Protein AF-A0A956AT26-F1 (afdb_monomer)

Mean predicted aligned error: 6.65 Å

Structure (mmCIF, N/CA/C/O backbone):
data_AF-A0A956AT26-F1
#
_entry.id   AF-A0A956AT26-F1
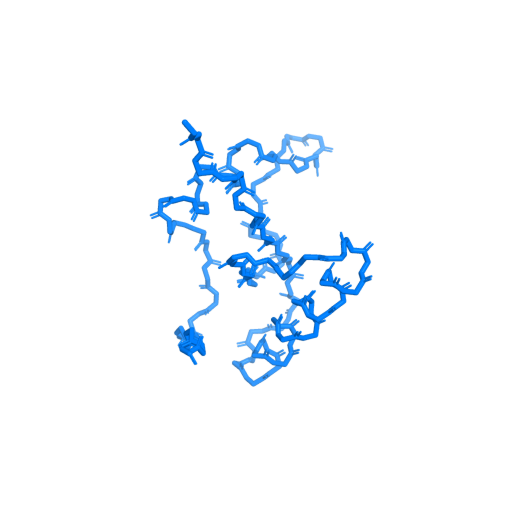#
loop_
_atom_site.group_PDB
_atom_site.id
_atom_site.type_symbol
_atom_site.label_atom_id
_atom_site.label_alt_id
_atom_site.label_comp_id
_atom_site.label_asym_id
_atom_site.label_entity_id
_atom_site.label_seq_id
_atom_site.pdbx_PDB_ins_code
_atom_site.Cartn_x
_atom_site.Cartn_y
_atom_site.Cartn_z
_atom_site.occupancy
_atom_site.B_iso_or_equiv
_atom_site.auth_seq_id
_atom_site.auth_comp_id
_atom_site.auth_asym_id
_atom_site.auth_atom_id
_atom_site.pdbx_PDB_model_num
ATOM 1 N N . PRO A 1 1 ? -26.037 8.751 9.510 1.00 38.25 1 PRO A N 1
ATOM 2 C CA . PRO A 1 1 ? -24.867 7.891 9.815 1.00 38.25 1 PRO A CA 1
ATOM 3 C C . PRO A 1 1 ? -24.021 7.671 8.552 1.00 38.25 1 PRO A C 1
ATOM 5 O O . PRO A 1 1 ? -24.452 6.975 7.639 1.00 38.25 1 PRO A O 1
ATOM 8 N N . GLY A 1 2 ? -22.871 8.344 8.459 1.00 46.41 2 GLY A N 1
ATOM 9 C CA . GLY A 1 2 ? -21.945 8.163 7.340 1.00 46.41 2 GLY A CA 1
ATOM 10 C C . GLY A 1 2 ? -21.172 6.858 7.497 1.00 46.41 2 GLY A C 1
ATOM 11 O O . GLY A 1 2 ? -20.747 6.526 8.601 1.00 46.41 2 GLY A O 1
ATOM 12 N N . THR A 1 3 ? -21.000 6.112 6.409 1.00 54.97 3 THR A N 1
ATOM 13 C CA . THR A 1 3 ? -20.103 4.953 6.369 1.00 54.97 3 THR A CA 1
ATOM 14 C C . THR A 1 3 ? -18.730 5.373 6.909 1.00 54.97 3 THR A C 1
ATOM 16 O O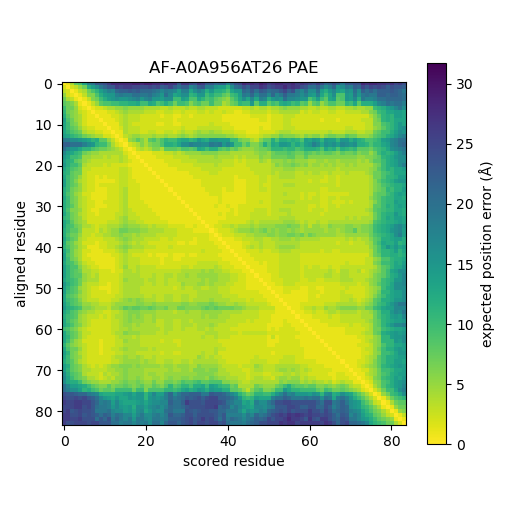 . THR A 1 3 ? -18.195 6.376 6.426 1.00 54.97 3 THR A O 1
ATOM 19 N N . PRO A 1 4 ? -18.152 4.667 7.899 1.00 56.53 4 PRO A N 1
ATOM 20 C CA . PRO A 1 4 ? -16.847 5.033 8.432 1.00 56.53 4 PRO A CA 1
ATOM 21 C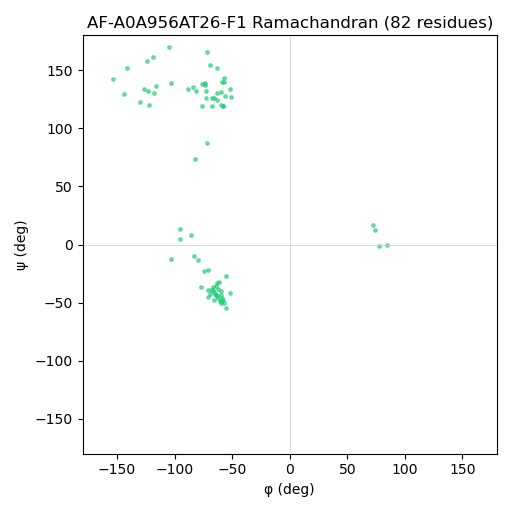 C . PRO A 1 4 ? -15.809 5.054 7.301 1.00 56.53 4 PRO A C 1
ATOM 23 O O . PRO A 1 4 ? -15.892 4.230 6.378 1.00 56.53 4 PRO A O 1
ATOM 26 N N . PRO A 1 5 ? -14.843 5.991 7.331 1.00 62.34 5 PRO A N 1
ATOM 27 C CA . PRO A 1 5 ? -13.813 6.061 6.310 1.00 62.34 5 PRO A CA 1
ATOM 28 C C . PRO A 1 5 ? -13.064 4.728 6.264 1.00 62.34 5 PRO A C 1
ATOM 30 O O . PRO A 1 5 ? -12.468 4.282 7.243 1.00 62.34 5 PRO A O 1
ATOM 33 N N . ARG A 1 6 ? -13.125 4.065 5.110 1.00 81.31 6 ARG A N 1
ATOM 34 C CA . ARG A 1 6 ? -12.436 2.798 4.884 1.00 81.31 6 ARG A CA 1
ATOM 35 C C . ARG A 1 6 ? -10.946 3.074 4.675 1.00 81.31 6 ARG A C 1
ATOM 37 O O . ARG A 1 6 ? -10.577 3.790 3.745 1.00 81.31 6 ARG A O 1
ATOM 44 N N . LEU A 1 7 ? -10.098 2.517 5.539 1.00 86.56 7 LEU A N 1
ATOM 45 C CA . LEU A 1 7 ? -8.644 2.616 5.416 1.00 86.56 7 LEU A CA 1
ATOM 46 C C . LEU A 1 7 ? -8.172 1.874 4.157 1.00 86.56 7 LEU A C 1
ATOM 48 O O . LEU A 1 7 ? -8.472 0.693 3.985 1.00 86.56 7 LEU A O 1
ATOM 52 N N . GLY A 1 8 ? -7.427 2.564 3.296 1.00 90.62 8 GLY A N 1
ATOM 53 C CA . GLY A 1 8 ? -6.749 1.977 2.143 1.00 90.62 8 GLY A CA 1
ATOM 54 C C . GLY A 1 8 ? -5.238 2.102 2.286 1.00 90.62 8 GLY A C 1
ATOM 55 O O . GLY A 1 8 ? -4.739 3.159 2.674 1.00 90.62 8 GLY A O 1
ATOM 56 N N . VAL A 1 9 ? -4.517 1.032 1.965 1.00 92.44 9 VAL A N 1
ATOM 57 C CA . VAL A 1 9 ? -3.055 0.972 2.044 1.00 92.44 9 VAL A CA 1
ATOM 58 C C . VAL A 1 9 ? -2.492 0.729 0.651 1.00 92.44 9 VAL A C 1
ATOM 60 O O . VAL A 1 9 ? -2.923 -0.183 -0.048 1.00 92.44 9 VAL A O 1
ATOM 63 N N . ALA A 1 10 ? -1.508 1.531 0.256 1.00 93.19 10 ALA A N 1
ATOM 64 C CA . ALA A 1 10 ? -0.719 1.306 -0.947 1.00 93.19 10 ALA A CA 1
ATOM 65 C C . ALA A 1 10 ? 0.766 1.310 -0.580 1.00 93.19 10 ALA A C 1
ATOM 67 O O . ALA A 1 10 ? 1.210 2.195 0.155 1.00 93.19 10 ALA A O 1
ATOM 68 N N . PHE A 1 11 ? 1.528 0.339 -1.076 1.00 92.75 11 PHE A N 1
ATOM 69 C CA . PHE A 1 11 ? 2.959 0.235 -0.795 1.00 92.75 11 PHE A CA 1
ATOM 70 C C . PHE A 1 11 ? 3.749 -0.208 -2.024 1.00 92.75 11 PHE A C 1
ATOM 72 O O . PHE A 1 11 ? 3.236 -0.899 -2.903 1.00 92.75 11 PHE A O 1
ATOM 79 N N . GLU A 1 12 ? 5.013 0.201 -2.079 1.00 92.06 12 GLU A N 1
ATOM 80 C CA . GLU A 1 12 ? 5.946 -0.191 -3.132 1.00 92.06 12 GLU A CA 1
ATOM 81 C C . GLU A 1 12 ? 6.651 -1.498 -2.759 1.00 92.06 12 GLU A C 1
ATOM 83 O O . GLU A 1 12 ? 7.155 -1.642 -1.646 1.00 92.06 12 GLU A O 1
ATOM 88 N N . HIS A 1 13 ? 6.722 -2.437 -3.701 1.00 89.44 13 HIS A N 1
ATOM 89 C CA . HIS A 1 13 ? 7.458 -3.686 -3.550 1.00 89.44 13 HIS A CA 1
ATOM 90 C C . HIS A 1 13 ? 8.498 -3.829 -4.679 1.00 89.44 13 HIS A C 1
ATOM 92 O O . HIS A 1 13 ? 8.160 -3.633 -5.851 1.00 89.44 13 HIS A O 1
ATOM 98 N N . PRO A 1 14 ? 9.765 -4.170 -4.367 1.00 84.38 14 PRO A N 1
ATOM 99 C CA . PRO A 1 14 ? 10.847 -4.205 -5.357 1.00 84.38 14 PRO A CA 1
ATOM 100 C C . PRO A 1 14 ? 10.773 -5.412 -6.302 1.00 84.38 14 PRO A C 1
ATOM 102 O O . PRO A 1 14 ? 11.323 -5.378 -7.397 1.00 84.38 14 PRO A O 1
ATOM 105 N N . ARG A 1 15 ? 10.099 -6.495 -5.895 1.00 73.19 15 ARG A N 1
ATOM 106 C CA . ARG A 1 15 ? 9.969 -7.721 -6.699 1.00 73.19 15 ARG A CA 1
ATOM 107 C C . ARG A 1 15 ? 8.593 -7.811 -7.346 1.00 73.19 15 ARG A C 1
ATOM 109 O O . ARG A 1 15 ? 7.596 -7.537 -6.681 1.00 73.19 15 ARG A O 1
ATOM 116 N N . ALA A 1 16 ? 8.563 -8.251 -8.604 1.00 66.44 16 ALA A N 1
ATOM 117 C CA . ALA A 1 16 ? 7.350 -8.482 -9.393 1.00 66.44 16 ALA A CA 1
ATOM 118 C C . ALA A 1 16 ? 6.864 -9.948 -9.364 1.00 66.44 16 ALA A C 1
ATOM 120 O O . ALA A 1 16 ? 6.034 -10.324 -10.185 1.00 66.44 16 ALA A O 1
ATOM 121 N N . ASP A 1 17 ? 7.387 -10.772 -8.451 1.00 80.69 17 ASP A N 1
ATOM 122 C CA . ASP A 1 17 ? 6.915 -12.145 -8.254 1.00 80.69 17 ASP A CA 1
ATOM 123 C C . ASP A 1 17 ? 5.537 -12.152 -7.576 1.00 80.69 17 ASP A C 1
ATOM 125 O O . ASP A 1 17 ? 5.357 -11.553 -6.512 1.00 80.69 17 ASP A O 1
ATOM 129 N N . ALA A 1 18 ? 4.570 -12.831 -8.191 1.00 78.06 18 ALA A N 1
ATOM 130 C CA . ALA A 1 18 ? 3.178 -12.828 -7.751 1.00 78.06 18 ALA A CA 1
ATOM 131 C C . ALA A 1 18 ? 2.994 -13.458 -6.360 1.00 78.06 18 ALA A C 1
ATOM 133 O O . ALA A 1 18 ? 2.194 -12.960 -5.569 1.00 78.06 18 ALA A O 1
ATOM 134 N N . VAL A 1 19 ? 3.759 -14.506 -6.028 1.00 82.12 19 VAL A N 1
ATOM 135 C CA . VAL A 1 19 ? 3.667 -15.193 -4.727 1.00 82.12 19 VAL A CA 1
ATOM 136 C C . VAL A 1 19 ? 4.217 -14.308 -3.608 1.00 82.12 19 VAL A C 1
ATOM 138 O O . VAL A 1 19 ? 3.581 -14.132 -2.568 1.00 82.12 19 VAL A O 1
ATOM 141 N N . ALA A 1 20 ? 5.371 -13.680 -3.829 1.00 83.00 20 ALA A N 1
ATOM 142 C CA . ALA A 1 20 ? 5.967 -12.734 -2.899 1.00 83.00 20 ALA A CA 1
ATOM 143 C C . ALA A 1 20 ? 5.076 -11.504 -2.690 1.00 83.00 20 ALA A C 1
ATOM 145 O O . ALA A 1 20 ? 4.962 -11.025 -1.561 1.00 83.00 20 ALA A O 1
ATOM 146 N N . LEU A 1 21 ? 4.428 -11.015 -3.753 1.00 83.56 21 LEU A N 1
ATOM 147 C CA . LEU A 1 21 ? 3.464 -9.917 -3.681 1.00 83.56 21 LEU A CA 1
ATOM 148 C C . LEU A 1 21 ? 2.225 -10.304 -2.868 1.00 83.56 21 LEU A C 1
ATOM 150 O O . LEU A 1 21 ? 1.815 -9.520 -2.016 1.00 83.56 21 LEU A O 1
ATOM 154 N N . ALA A 1 22 ? 1.689 -11.513 -3.061 1.00 84.81 22 ALA A N 1
ATOM 155 C CA . ALA A 1 22 ? 0.589 -12.052 -2.256 1.00 84.81 22 ALA A CA 1
ATOM 156 C C . ALA A 1 22 ? 0.934 -12.042 -0.768 1.00 84.81 22 ALA A C 1
ATOM 158 O O . ALA A 1 22 ? 0.254 -11.419 0.044 1.00 84.81 22 ALA A O 1
ATOM 159 N N . ALA A 1 23 ? 2.063 -12.662 -0.428 1.00 89.56 23 ALA A N 1
ATOM 160 C CA . ALA A 1 23 ? 2.519 -12.753 0.947 1.00 89.56 23 ALA A CA 1
ATOM 161 C C . ALA A 1 23 ? 2.828 -11.371 1.549 1.00 89.56 23 ALA A C 1
ATOM 163 O O . ALA A 1 23 ? 2.640 -11.160 2.744 1.00 89.56 23 ALA A O 1
ATOM 164 N N . ALA A 1 24 ? 3.310 -10.417 0.746 1.00 90.75 24 ALA A N 1
ATOM 165 C CA . ALA A 1 24 ? 3.548 -9.051 1.198 1.00 90.75 24 ALA A CA 1
ATOM 166 C C . ALA A 1 24 ? 2.243 -8.297 1.484 1.00 90.75 24 ALA A C 1
ATOM 168 O O . ALA A 1 24 ? 2.165 -7.619 2.504 1.00 90.75 24 ALA A O 1
ATOM 169 N N . VAL A 1 25 ? 1.228 -8.434 0.626 1.00 91.69 25 VAL A N 1
ATOM 170 C CA . VAL A 1 25 ? -0.100 -7.834 0.827 1.00 91.69 25 VAL A CA 1
ATOM 171 C C . VAL A 1 25 ? -0.730 -8.342 2.124 1.00 91.69 25 VAL A C 1
ATOM 173 O O . VAL A 1 25 ? -1.134 -7.523 2.949 1.00 91.69 25 VAL A O 1
ATOM 176 N N . GLU A 1 26 ? -0.719 -9.658 2.350 1.00 91.81 26 GLU A N 1
ATOM 177 C CA . GLU A 1 26 ? -1.238 -10.270 3.581 1.00 91.81 26 GLU A CA 1
ATOM 178 C C . GLU A 1 26 ? -0.489 -9.776 4.825 1.00 91.81 26 GLU A C 1
ATOM 180 O O . GLU A 1 26 ? -1.102 -9.308 5.786 1.00 91.81 26 GLU A O 1
ATOM 185 N N . ARG A 1 27 ? 0.854 -9.790 4.794 1.00 94.38 27 ARG A N 1
ATOM 186 C CA . ARG A 1 27 ? 1.669 -9.291 5.913 1.00 94.38 27 ARG A CA 1
ATOM 187 C C . ARG A 1 27 ? 1.380 -7.827 6.221 1.00 94.38 27 ARG A C 1
ATOM 189 O O . ARG A 1 27 ? 1.195 -7.485 7.382 1.00 94.38 27 ARG A O 1
ATOM 196 N N . VAL A 1 28 ? 1.322 -6.967 5.204 1.00 94.19 28 VAL A N 1
ATOM 197 C CA . VAL A 1 28 ? 1.033 -5.537 5.389 1.00 94.19 28 VAL A CA 1
ATOM 198 C C . VAL A 1 28 ? -0.371 -5.338 5.954 1.00 94.19 28 VAL A C 1
ATOM 200 O O . VAL A 1 28 ? -0.533 -4.554 6.886 1.00 94.19 28 VAL A O 1
ATOM 203 N N . GLY A 1 29 ? -1.371 -6.064 5.447 1.00 94.38 29 GLY A N 1
ATOM 204 C CA . GLY A 1 29 ? -2.732 -6.032 5.981 1.00 94.38 29 GLY A CA 1
ATOM 205 C C . GLY A 1 29 ? -2.783 -6.404 7.462 1.00 94.38 29 GLY A C 1
ATOM 206 O O . GLY A 1 29 ? -3.314 -5.634 8.264 1.00 94.38 29 GLY A O 1
ATOM 207 N N . ALA A 1 30 ? -2.158 -7.523 7.836 1.00 95.31 30 ALA A N 1
ATOM 208 C CA . ALA A 1 30 ? -2.085 -7.990 9.218 1.00 95.31 30 ALA A CA 1
ATOM 209 C C . ALA A 1 30 ? -1.327 -7.011 10.130 1.00 95.31 30 ALA A C 1
ATOM 211 O O . ALA A 1 30 ? -1.794 -6.691 11.222 1.00 95.31 30 ALA A O 1
ATOM 212 N N . THR A 1 31 ? -0.184 -6.484 9.679 1.00 96.50 31 THR A N 1
ATOM 213 C CA . THR A 1 31 ? 0.594 -5.493 10.435 1.00 96.50 31 THR A CA 1
ATOM 214 C C . THR A 1 31 ? -0.204 -4.215 10.665 1.00 96.50 31 THR A C 1
ATOM 216 O O . THR A 1 31 ? -0.247 -3.715 11.785 1.00 96.50 31 THR A O 1
ATOM 219 N N . VAL A 1 32 ? -0.869 -3.686 9.636 1.00 94.06 32 VAL A N 1
ATOM 220 C CA . VAL A 1 32 ? -1.683 -2.473 9.778 1.00 94.06 32 VAL A CA 1
ATOM 221 C C . VAL A 1 32 ? -2.882 -2.723 10.692 1.00 94.06 32 VAL A C 1
ATOM 223 O O . VAL A 1 32 ? -3.164 -1.886 11.547 1.00 94.06 32 VAL A O 1
ATOM 226 N N . ALA A 1 33 ? -3.538 -3.880 10.574 1.00 93.69 33 ALA A N 1
ATOM 227 C CA . ALA A 1 33 ? -4.628 -4.266 11.464 1.00 93.69 33 ALA A CA 1
ATOM 228 C C . ALA A 1 33 ? -4.182 -4.326 12.930 1.00 93.69 33 ALA A C 1
ATOM 230 O O . ALA A 1 33 ? -4.873 -3.795 13.796 1.00 93.69 33 ALA A O 1
ATOM 231 N N . ALA A 1 34 ? -3.007 -4.899 13.199 1.00 96.06 34 ALA A N 1
ATOM 232 C CA . ALA A 1 34 ? -2.440 -4.968 14.542 1.00 96.06 34 ALA A CA 1
ATOM 233 C C . ALA A 1 34 ? -2.060 -3.583 15.097 1.00 96.06 34 ALA A C 1
ATOM 235 O O . ALA A 1 34 ? -2.279 -3.317 16.274 1.00 96.06 34 ALA A O 1
ATOM 236 N N . LEU A 1 35 ? -1.512 -2.693 14.261 1.00 95.94 35 LEU A N 1
ATOM 237 C CA . LEU A 1 35 ? -1.060 -1.362 14.686 1.00 95.94 35 LEU A CA 1
ATOM 238 C C . LEU A 1 35 ? -2.204 -0.363 14.890 1.00 95.94 35 LEU A C 1
ATOM 240 O O . LEU A 1 35 ? -2.117 0.496 15.762 1.00 95.94 35 LEU A O 1
ATOM 244 N N . ILE A 1 36 ? -3.245 -0.437 14.060 1.00 90.81 36 ILE A N 1
ATOM 245 C CA . ILE A 1 36 ? -4.342 0.544 14.034 1.00 90.81 36 ILE A CA 1
ATOM 246 C C . ILE A 1 36 ? -5.605 -0.002 14.723 1.00 90.81 36 ILE A C 1
ATOM 248 O O . ILE A 1 36 ? -6.531 0.753 15.006 1.00 90.81 36 ILE A O 1
ATOM 252 N N . GLY A 1 37 ? -5.658 -1.305 15.018 1.00 90.25 37 GLY A N 1
ATOM 253 C CA . GLY A 1 37 ? -6.837 -1.965 15.587 1.00 90.25 37 GLY A CA 1
ATOM 254 C C . GLY A 1 37 ? -7.977 -2.161 14.580 1.00 90.25 37 GLY A C 1
ATOM 255 O O . GLY A 1 37 ? -9.099 -2.472 14.970 1.00 90.25 37 GLY A O 1
ATOM 256 N N . GLN A 1 38 ? -7.712 -1.968 13.284 1.00 89.44 38 GLN A N 1
ATOM 257 C CA . GLN A 1 38 ? -8.701 -2.086 12.216 1.00 89.44 38 GLN A CA 1
ATOM 258 C C . GLN A 1 38 ? -8.070 -2.671 10.950 1.00 89.44 38 GLN A C 1
ATOM 260 O O . GLN A 1 38 ? -7.076 -2.150 10.441 1.00 89.44 38 GLN A O 1
ATOM 265 N N . ALA A 1 39 ? -8.703 -3.703 10.387 1.00 88.88 39 ALA A N 1
ATOM 266 C CA . ALA A 1 39 ? -8.317 -4.243 9.088 1.00 88.88 39 ALA A CA 1
ATOM 267 C C . ALA A 1 39 ? -8.503 -3.192 7.970 1.00 88.88 39 ALA A C 1
ATOM 269 O O . ALA A 1 39 ? -9.582 -2.590 7.861 1.00 88.88 39 ALA A O 1
ATOM 270 N N . PRO A 1 40 ? -7.488 -2.961 7.114 1.00 89.69 40 PRO A N 1
ATOM 271 C CA . PRO A 1 40 ? -7.657 -2.147 5.918 1.00 89.69 40 PRO A CA 1
ATOM 272 C C . PRO A 1 40 ? -8.740 -2.734 5.015 1.00 89.69 40 PRO A C 1
ATOM 274 O O . PRO A 1 40 ? -8.792 -3.939 4.799 1.00 89.69 40 PRO A O 1
ATOM 277 N N . ALA A 1 41 ? -9.567 -1.878 4.420 1.00 89.94 41 ALA A N 1
ATOM 278 C CA . ALA A 1 41 ? -10.543 -2.322 3.426 1.00 89.94 41 ALA A CA 1
ATOM 279 C C . ALA A 1 41 ? -9.881 -2.734 2.104 1.00 89.94 41 ALA A C 1
ATOM 281 O O . ALA A 1 41 ? -10.481 -3.449 1.309 1.00 89.94 41 ALA A O 1
ATOM 282 N N . GLN A 1 42 ? -8.668 -2.238 1.852 1.00 88.50 42 GLN A N 1
ATOM 283 C CA . GLN A 1 42 ? -7.866 -2.613 0.699 1.00 88.50 42 GLN A CA 1
ATOM 284 C C . GLN A 1 42 ? -6.381 -2.425 0.985 1.00 88.50 42 GLN A C 1
ATOM 286 O O . GLN A 1 42 ? -5.971 -1.445 1.617 1.00 88.50 42 GLN A O 1
ATOM 291 N N . VAL A 1 43 ? -5.579 -3.344 0.459 1.00 91.56 43 VAL A N 1
ATOM 292 C CA . VAL A 1 43 ? -4.121 -3.278 0.469 1.00 91.56 43 VAL A CA 1
ATOM 293 C C . VAL A 1 43 ? -3.643 -3.535 -0.956 1.00 91.56 43 VAL A C 1
ATOM 295 O O . VAL A 1 43 ? -3.969 -4.557 -1.553 1.00 91.56 43 VAL A O 1
ATOM 298 N N . VAL A 1 44 ? -2.893 -2.592 -1.520 1.00 90.62 44 VAL A N 1
ATOM 299 C CA . VAL A 1 44 ? -2.409 -2.651 -2.901 1.00 90.62 44 VAL A CA 1
ATOM 300 C C . VAL A 1 44 ? -0.890 -2.562 -2.912 1.00 90.62 44 VAL A C 1
ATOM 302 O O . VAL A 1 44 ? -0.307 -1.569 -2.478 1.00 90.62 44 VAL A O 1
ATOM 305 N N . ALA A 1 45 ? -0.249 -3.591 -3.454 1.00 90.38 45 ALA A N 1
ATOM 306 C CA . ALA A 1 45 ? 1.157 -3.525 -3.815 1.00 90.38 45 ALA A CA 1
ATOM 307 C C . ALA A 1 45 ? 1.299 -2.885 -5.203 1.00 90.38 45 ALA A C 1
ATOM 309 O O . ALA A 1 45 ? 0.576 -3.240 -6.136 1.00 90.38 45 ALA A O 1
ATOM 310 N N . VAL A 1 46 ? 2.249 -1.970 -5.352 1.00 88.06 46 VAL A N 1
ATOM 311 C CA . VAL A 1 46 ? 2.704 -1.438 -6.642 1.00 88.06 46 VAL A CA 1
ATOM 312 C C . VAL A 1 46 ? 4.186 -1.758 -6.826 1.00 88.06 46 VAL A C 1
ATOM 314 O O . VAL A 1 46 ? 4.894 -2.043 -5.857 1.00 88.06 46 VAL A O 1
ATOM 317 N N . ARG A 1 47 ? 4.690 -1.707 -8.063 1.00 86.12 47 ARG A N 1
ATOM 318 C CA . ARG A 1 47 ? 6.143 -1.789 -8.289 1.00 86.12 47 ARG A CA 1
ATOM 319 C C . ARG A 1 47 ? 6.846 -0.593 -7.647 1.00 86.12 47 ARG A C 1
ATOM 321 O O . A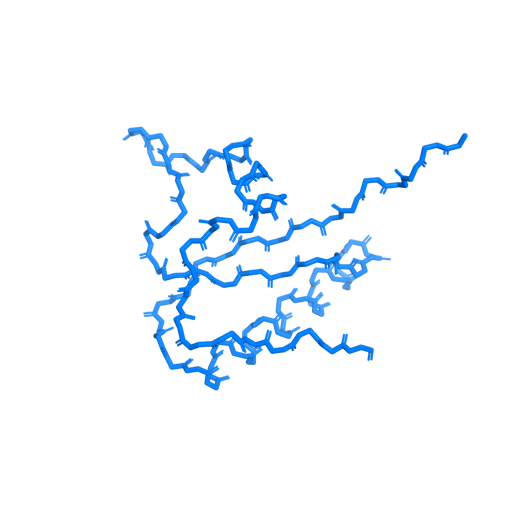RG A 1 47 ? 6.261 0.483 -7.529 1.00 86.12 47 ARG A O 1
ATOM 328 N N . GLN A 1 48 ? 8.103 -0.777 -7.257 1.00 88.19 48 GLN A N 1
ATOM 329 C CA . GLN A 1 48 ? 8.949 0.318 -6.782 1.00 88.19 48 GLN A CA 1
ATOM 330 C C . GLN A 1 48 ? 8.963 1.488 -7.778 1.00 88.19 48 GLN A C 1
ATOM 332 O O . GLN A 1 48 ? 9.054 1.275 -8.986 1.00 88.19 48 GLN A O 1
ATOM 337 N N . GLY A 1 49 ? 8.810 2.714 -7.270 1.00 89.00 49 GLY A N 1
ATOM 338 C CA . GLY A 1 49 ? 8.627 3.921 -8.085 1.00 89.00 49 GLY A CA 1
ATOM 339 C C . GLY A 1 49 ? 7.218 4.111 -8.667 1.00 89.00 49 GLY A C 1
ATOM 340 O O . GLY A 1 49 ? 6.966 5.114 -9.326 1.00 89.00 49 GLY A O 1
ATOM 341 N N . GLY A 1 50 ? 6.285 3.185 -8.423 1.00 89.12 50 GLY A N 1
ATOM 342 C CA . GLY A 1 50 ? 4.919 3.236 -8.951 1.00 89.12 50 GLY A CA 1
ATOM 343 C C . GLY A 1 50 ? 3.963 4.162 -8.194 1.00 89.12 50 GLY A C 1
ATOM 344 O O . GLY A 1 50 ? 2.882 4.454 -8.705 1.00 89.12 50 GLY A O 1
ATOM 345 N N . LEU A 1 51 ? 4.318 4.630 -6.990 1.00 93.38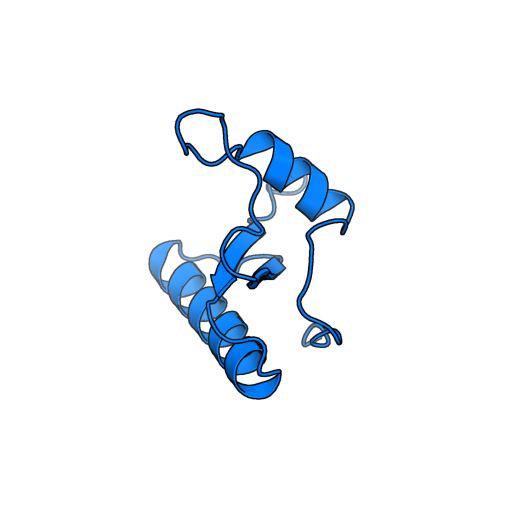 51 LEU A N 1
ATOM 346 C CA . LEU A 1 51 ? 3.491 5.601 -6.273 1.00 93.38 51 LEU A CA 1
ATOM 347 C C . LEU A 1 51 ? 3.759 7.025 -6.783 1.00 93.38 51 LEU A C 1
ATOM 349 O O . LEU A 1 51 ? 4.916 7.449 -6.826 1.00 93.38 51 LEU A O 1
ATOM 353 N N . PRO A 1 52 ? 2.709 7.812 -7.089 1.00 93.50 52 PRO A N 1
ATOM 354 C CA . PRO A 1 52 ? 2.854 9.211 -7.462 1.00 93.50 52 PRO A CA 1
ATOM 355 C C . PRO A 1 52 ? 3.591 10.019 -6.392 1.00 93.50 52 PRO A C 1
ATOM 357 O O . PRO A 1 52 ? 3.193 10.058 -5.220 1.00 93.50 52 PRO A O 1
ATOM 360 N N . ARG A 1 53 ? 4.634 10.733 -6.818 1.00 95.62 53 ARG A N 1
ATOM 361 C CA . ARG A 1 53 ? 5.444 11.610 -5.967 1.00 95.62 53 ARG A CA 1
ATOM 362 C C . ARG A 1 53 ? 5.479 13.035 -6.512 1.00 95.62 53 ARG A C 1
ATOM 364 O O . ARG A 1 53 ? 5.167 13.277 -7.676 1.00 95.62 53 ARG A O 1
ATOM 371 N N . THR A 1 54 ? 5.780 13.994 -5.646 1.00 95.62 54 THR A N 1
ATOM 372 C CA . THR A 1 54 ? 6.131 15.363 -6.034 1.00 95.62 54 THR A CA 1
ATOM 373 C C . THR A 1 54 ? 7.531 15.379 -6.658 1.00 95.62 54 THR A C 1
ATOM 375 O O . THR A 1 54 ? 8.291 14.428 -6.461 1.00 95.62 54 THR A O 1
ATOM 378 N N . PRO A 1 55 ? 7.929 16.467 -7.343 1.00 94.00 55 PRO A N 1
ATOM 379 C CA . PRO A 1 55 ? 9.308 16.629 -7.817 1.00 94.00 55 PRO A CA 1
ATOM 380 C C . PRO A 1 55 ? 10.361 16.502 -6.702 1.00 94.00 55 PRO A C 1
ATOM 382 O O . PRO A 1 55 ? 11.477 16.067 -6.947 1.00 94.00 55 PRO A O 1
ATOM 385 N N . THR A 1 56 ? 9.987 16.820 -5.460 1.00 94.44 56 THR A N 1
ATOM 386 C CA . THR A 1 56 ? 10.822 16.688 -4.255 1.00 94.44 56 THR A CA 1
ATOM 387 C C . THR A 1 56 ? 10.769 15.295 -3.610 1.00 94.44 56 THR A C 1
ATOM 389 O O . THR A 1 56 ? 11.277 15.101 -2.510 1.00 94.44 56 THR A O 1
ATOM 392 N N . GLY A 1 57 ? 10.132 14.313 -4.257 1.00 92.88 57 GLY A N 1
ATOM 393 C CA . GLY A 1 57 ? 10.090 12.913 -3.819 1.00 92.88 57 GLY A CA 1
ATOM 394 C C . GLY A 1 57 ? 9.010 12.570 -2.784 1.00 92.88 57 GLY A C 1
ATOM 395 O O . GLY A 1 57 ? 8.883 11.401 -2.398 1.00 92.88 57 GLY A O 1
ATOM 396 N N . GLN A 1 58 ? 8.199 13.543 -2.357 1.00 95.44 58 GLN A N 1
ATOM 397 C CA . GLN A 1 58 ? 7.132 13.332 -1.378 1.00 95.44 58 GLN A CA 1
ATOM 398 C C . GLN A 1 58 ? 5.951 12.586 -1.995 1.00 95.44 58 GLN A C 1
ATOM 400 O O . GLN A 1 58 ? 5.517 12.876 -3.10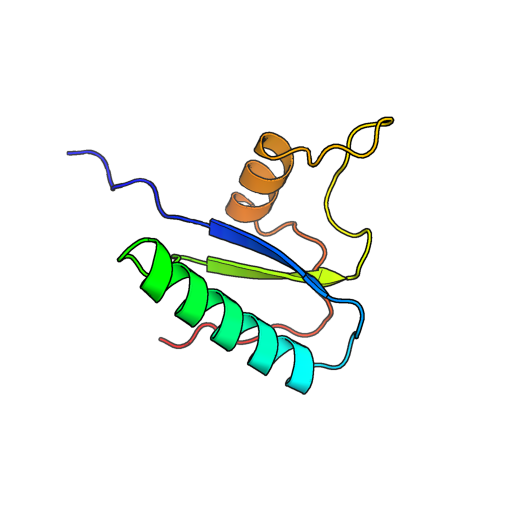5 1.00 95.44 58 GLN A O 1
ATOM 405 N N . VAL A 1 59 ? 5.381 11.646 -1.248 1.00 94.94 59 VAL A N 1
ATOM 406 C CA . VAL A 1 59 ? 4.230 10.851 -1.689 1.00 94.94 59 VAL A CA 1
ATOM 407 C C . VAL A 1 59 ? 2.977 11.726 -1.816 1.00 94.94 59 VAL A C 1
ATOM 409 O O . VAL A 1 59 ? 2.547 12.362 -0.851 1.00 94.94 59 VAL A O 1
ATOM 412 N N . ARG A 1 60 ? 2.327 11.709 -2.985 1.00 95.56 60 ARG A N 1
ATOM 413 C CA . ARG A 1 60 ? 1.085 12.459 -3.247 1.00 95.56 60 ARG A CA 1
ATOM 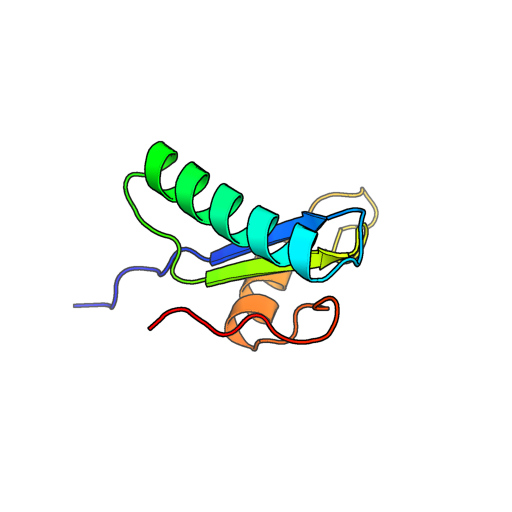414 C C . ARG A 1 60 ? -0.132 11.698 -2.715 1.00 95.56 60 ARG A C 1
ATOM 416 O O . ARG A 1 60 ? -0.919 11.150 -3.483 1.00 95.56 60 ARG A O 1
ATOM 423 N N . ARG A 1 61 ? -0.310 11.681 -1.389 1.00 93.75 61 ARG A N 1
ATOM 424 C CA . ARG A 1 61 ? -1.351 10.889 -0.694 1.00 93.75 61 ARG A CA 1
ATOM 425 C C . ARG A 1 61 ? -2.769 11.102 -1.238 1.00 93.75 61 ARG A C 1
ATOM 427 O O . ARG A 1 61 ? -3.487 10.127 -1.417 1.00 93.75 61 ARG A O 1
ATOM 434 N N . ASN A 1 62 ? -3.156 12.340 -1.556 1.00 93.50 62 ASN A N 1
ATOM 435 C CA . ASN A 1 62 ? -4.485 12.623 -2.119 1.00 93.50 62 ASN A CA 1
ATOM 436 C C . ASN A 1 62 ? -4.669 12.027 -3.522 1.00 93.50 62 ASN A C 1
ATOM 438 O O . ASN A 1 62 ? -5.742 11.519 -3.830 1.00 93.50 62 ASN A O 1
ATOM 442 N N . HIS A 1 63 ? -3.617 12.036 -4.345 1.00 93.75 63 HIS A N 1
ATOM 443 C CA . HIS A 1 63 ? -3.638 11.399 -5.663 1.00 93.75 63 HIS A CA 1
ATOM 444 C C . HIS A 1 63 ? -3.770 9.878 -5.499 1.00 93.75 63 HIS A C 1
ATOM 446 O O . HIS A 1 63 ? -4.646 9.263 -6.094 1.00 93.75 63 HIS A O 1
ATOM 452 N N . ILE A 1 64 ? -2.969 9.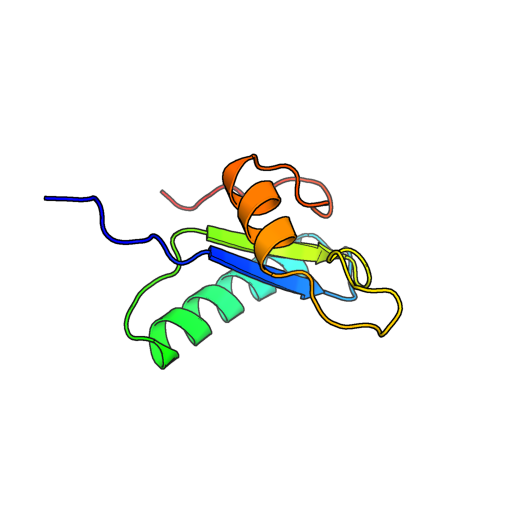278 -4.616 1.00 93.62 64 ILE A N 1
ATOM 453 C CA . ILE A 1 64 ? -3.044 7.840 -4.316 1.00 93.62 64 ILE A CA 1
ATOM 454 C C . ILE A 1 64 ? -4.424 7.451 -3.789 1.00 93.62 64 ILE A C 1
ATOM 456 O O . ILE A 1 64 ? -4.948 6.418 -4.187 1.00 93.62 64 ILE A O 1
ATOM 460 N N . ARG A 1 65 ? -5.037 8.278 -2.935 1.00 92.31 65 ARG A N 1
ATOM 461 C CA . ARG A 1 65 ? -6.407 8.064 -2.462 1.00 92.31 65 ARG A CA 1
ATOM 462 C C . ARG A 1 65 ? -7.397 8.009 -3.624 1.00 92.31 65 ARG A C 1
ATOM 464 O O . ARG A 1 65 ? -8.205 7.091 -3.644 1.00 92.31 65 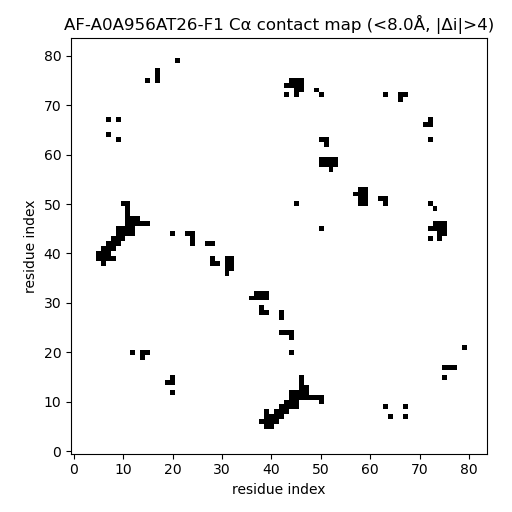ARG A O 1
ATOM 471 N N . ALA A 1 66 ? -7.332 8.951 -4.567 1.00 91.31 66 ALA A N 1
ATOM 472 C CA . ALA A 1 66 ? -8.186 8.929 -5.756 1.00 91.31 66 ALA A CA 1
ATOM 473 C C . ALA A 1 66 ? -7.960 7.645 -6.569 1.00 91.31 66 ALA A C 1
ATOM 475 O O . ALA A 1 66 ? -8.893 6.885 -6.783 1.00 91.31 66 ALA A O 1
ATOM 476 N N . MET A 1 67 ? -6.704 7.304 -6.873 1.00 92.00 67 MET A N 1
ATOM 477 C CA . MET A 1 67 ? -6.381 6.082 -7.625 1.00 92.00 67 MET A CA 1
ATOM 478 C C . MET A 1 67 ? -6.802 4.788 -6.921 1.00 92.00 67 MET A C 1
ATOM 480 O O . MET A 1 67 ? -7.124 3.801 -7.574 1.00 92.00 67 MET A O 1
ATOM 484 N N . LEU A 1 68 ? -6.775 4.763 -5.588 1.00 88.25 68 LEU A N 1
ATOM 485 C CA . LEU A 1 68 ? -7.265 3.644 -4.787 1.00 88.25 68 LEU A CA 1
ATOM 486 C C . LEU A 1 68 ? -8.786 3.499 -4.879 1.00 88.25 68 LEU A C 1
ATOM 488 O O . LEU A 1 68 ? -9.277 2.377 -4.918 1.00 88.25 68 LEU A O 1
ATOM 492 N N . LEU A 1 69 ? -9.521 4.611 -4.886 1.00 87.31 69 LEU A N 1
ATOM 493 C CA . LEU A 1 69 ? -10.977 4.608 -5.045 1.00 87.31 69 LEU A CA 1
ATOM 494 C C . LEU A 1 69 ? -11.379 4.221 -6.473 1.00 87.31 69 LEU A C 1
ATOM 496 O O . LEU A 1 69 ? -12.306 3.437 -6.649 1.00 87.31 69 LEU A O 1
ATOM 500 N N . ASP A 1 70 ? -10.630 4.703 -7.462 1.00 87.62 70 ASP A N 1
ATOM 501 C CA . ASP A 1 70 ? -10.890 4.470 -8.885 1.00 87.62 70 ASP A CA 1
ATOM 502 C C . ASP A 1 70 ? -10.324 3.126 -9.384 1.00 87.62 70 ASP A C 1
ATOM 504 O O . ASP A 1 70 ? -10.582 2.710 -10.511 1.00 87.62 70 ASP A O 1
ATOM 508 N N . GLY A 1 71 ? -9.514 2.439 -8.571 1.00 85.44 71 GLY A N 1
ATOM 509 C CA . GLY A 1 71 ? -8.862 1.178 -8.937 1.00 85.44 71 GLY A CA 1
ATOM 510 C C . GLY A 1 71 ? -7.716 1.314 -9.950 1.00 85.44 71 GLY A C 1
ATOM 511 O O . GLY A 1 71 ? -7.297 0.311 -10.524 1.00 85.44 71 GLY A O 1
ATOM 512 N N . THR A 1 72 ? -7.177 2.518 -10.152 1.00 88.81 72 THR A N 1
ATOM 513 C CA . THR A 1 72 ? -6.215 2.858 -11.218 1.00 88.81 72 THR A CA 1
ATOM 514 C C . THR A 1 72 ? -4.743 2.801 -10.799 1.00 88.81 72 THR A C 1
ATOM 516 O O . THR A 1 72 ? -3.862 3.134 -11.593 1.00 88.81 72 THR A O 1
ATOM 519 N N . LEU A 1 73 ? -4.431 2.375 -9.568 1.00 86.06 73 LEU A N 1
ATOM 520 C CA . LEU A 1 73 ? -3.037 2.164 -9.155 1.00 86.06 73 LEU A CA 1
ATOM 521 C C . LEU A 1 73 ? -2.323 1.156 -10.079 1.00 86.06 73 LEU A C 1
ATOM 523 O O . LEU A 1 73 ? -2.914 0.128 -10.418 1.00 86.06 73 LEU A O 1
ATOM 527 N N . PRO A 1 74 ? -1.045 1.392 -10.439 1.00 81.62 74 PRO A N 1
ATOM 528 C CA . PRO A 1 74 ? -0.283 0.508 -11.316 1.00 81.62 74 PRO A CA 1
ATOM 529 C C . PRO A 1 74 ? 0.072 -0.795 -10.589 1.00 81.62 74 PRO A C 1
ATOM 531 O O . PRO A 1 74 ? 1.121 -0.925 -9.949 1.00 81.62 74 PRO A O 1
ATOM 534 N N . ARG A 1 75 ? -0.839 -1.767 -10.662 1.00 75.25 75 ARG A N 1
ATOM 535 C CA . ARG A 1 75 ? -0.678 -3.081 -10.041 1.00 75.25 75 ARG A CA 1
ATOM 536 C C . ARG A 1 75 ? 0.344 -3.914 -10.824 1.00 75.25 75 ARG A C 1
ATOM 538 O O . ARG A 1 75 ? 0.290 -3.947 -12.055 1.00 75.25 75 ARG A O 1
ATOM 545 N N . PRO A 1 76 ? 1.255 -4.630 -10.149 1.00 68.25 76 PRO A N 1
ATOM 546 C CA . PRO A 1 76 ? 1.983 -5.717 -10.783 1.00 68.25 76 PRO A CA 1
ATOM 547 C C . PRO A 1 76 ? 0.964 -6.800 -11.177 1.00 68.25 76 PRO A C 1
ATOM 549 O O . PRO A 1 76 ? 0.157 -7.227 -10.356 1.00 68.25 76 PRO A O 1
ATOM 552 N N . ALA A 1 77 ? 0.934 -7.187 -12.451 1.00 55.94 77 ALA A N 1
ATOM 553 C CA . ALA A 1 77 ? 0.007 -8.203 -12.947 1.00 55.94 77 ALA A CA 1
ATOM 554 C C . ALA A 1 77 ? 0.343 -9.620 -12.414 1.00 55.94 77 ALA A C 1
ATOM 556 O O . ALA A 1 77 ? 1.528 -9.883 -12.195 1.00 55.94 77 ALA A O 1
ATOM 557 N N . PRO A 1 78 ? -0.631 -10.558 -12.312 1.00 52.06 78 PRO A N 1
ATOM 558 C CA . PRO A 1 78 ? -2.088 -10.399 -12.390 1.00 52.06 78 PRO A CA 1
ATOM 559 C C . PRO A 1 78 ? -2.754 -10.494 -10.986 1.00 52.06 78 PRO A C 1
ATOM 561 O O . PRO A 1 78 ? -2.083 -10.777 -9.994 1.00 52.06 78 PRO A O 1
ATOM 564 N N . PRO A 1 79 ? -4.053 -10.161 -10.858 1.00 47.12 79 PRO A N 1
ATOM 565 C CA . PRO A 1 79 ? -4.641 -9.644 -9.626 1.00 47.12 79 PRO A CA 1
ATOM 566 C C . PRO A 1 79 ? -4.784 -10.715 -8.544 1.00 47.12 79 PRO A C 1
ATOM 568 O O . PRO A 1 79 ? -5.345 -11.786 -8.773 1.00 47.12 79 PRO A O 1
ATOM 571 N N . LEU A 1 80 ? -4.350 -10.379 -7.331 1.00 47.34 80 LEU A N 1
ATOM 572 C CA . LEU A 1 80 ? -4.673 -11.154 -6.141 1.00 47.34 80 LEU A CA 1
ATOM 573 C C . LEU A 1 80 ? -6.168 -11.008 -5.870 1.00 47.34 80 LEU A C 1
ATOM 575 O O . LEU A 1 80 ? -6.670 -9.892 -5.705 1.00 47.34 80 LEU A O 1
ATOM 579 N N . ARG A 1 81 ? -6.889 -12.133 -5.901 1.00 43.62 81 ARG A N 1
ATOM 580 C CA . ARG A 1 81 ? -8.304 -12.167 -5.534 1.00 43.62 81 ARG A CA 1
ATOM 581 C C . ARG A 1 81 ? -8.449 -11.699 -4.089 1.00 43.62 81 ARG A C 1
ATOM 583 O O . ARG A 1 81 ? -7.738 -12.177 -3.212 1.00 43.62 81 ARG A O 1
ATOM 590 N N . LEU A 1 82 ? -9.385 -10.776 -3.875 1.00 41.03 82 LEU A N 1
ATOM 591 C CA . LEU A 1 82 ? -9.869 -10.398 -2.553 1.00 41.03 82 LEU A CA 1
ATOM 592 C C . LEU A 1 82 ? -10.412 -11.656 -1.867 1.00 41.03 82 LEU A C 1
ATOM 594 O O . LEU A 1 82 ? -11.330 -12.289 -2.393 1.00 41.03 82 LEU A O 1
ATOM 598 N N . LEU A 1 83 ? -9.821 -12.023 -0.730 1.00 37.09 83 LEU A N 1
ATOM 599 C CA . LEU A 1 83 ? -10.397 -13.017 0.168 1.00 37.09 83 LEU A CA 1
ATOM 600 C C . LEU A 1 83 ? -11.770 -12.488 0.607 1.00 37.09 83 LEU A C 1
ATOM 602 O O . LEU A 1 83 ? -11.875 -11.362 1.097 1.00 37.09 83 LEU A O 1
ATOM 606 N N . SER A 1 84 ? -12.805 -13.265 0.283 1.00 39.69 84 SER A N 1
ATOM 607 C CA . SER A 1 84 ? -14.198 -13.031 0.683 1.00 39.69 84 SER A CA 1
ATOM 608 C C . SER A 1 84 ? -14.413 -13.481 2.119 1.00 39.69 84 SER A C 1
ATOM 610 O O . SER A 1 84 ? -13.756 -14.474 2.504 1.00 39.69 84 SER A O 1
#

Sequence (84 aa):
PGTPPRLGVAFEHPRADAVALAAAVERVGATVAALIGQAPAQVVAVRQGGLPRTPTGQVRRNHIRAMLLDGTLPRPAPPLRLLS

Secondary structure (DSSP, 8-state):
-PPPPPPEEEEEES---HHHHHHHHHHHHHHHHHHHSS--SEEEEEETT-S-B-TTS-B-HHHHHHHHHHT-S-PPSSPPPPP-

Foldseek 3Di:
DDDPDAAEEEDADADLDPVVQVVVQVVVQVVCCVVVVDGHPYYAYAHVVQFDADPVRHGPVVVVVVCRVVVNRHGSDDDDDDDD

Radius of gyration: 13.19 Å; Cα contacts (8 Å, |Δi|>4): 97; chains: 1; bounding box: 36×32×28 Å

Solvent-accessible surface area (backbone atoms only — not comparable to full-atom values): 5264 Å² total; per-residue (Å²): 136,78,81,74,86,72,48,73,46,78,46,70,37,89,65,80,50,62,68,63,46,51,56,47,38,52,50,51,40,52,51,45,18,70,75,70,75,47,70,50,76,40,65,43,60,22,39,59,87,51,68,62,53,44,98,87,65,47,74,39,59,71,59,53,50,51,27,62,75,70,65,64,59,60,57,61,72,76,82,81,76,80,87,127

pLDDT: mean 82.86, std 16.29, range [37.09, 96.5]

Nearest PDB structures (foldseek):
  8iqu-assembly1_A  TM=8.462E-01  e=2.313E-02  Mycobacterium tuberculosis
  8hd4-assembly1_A  TM=8.557E-01  e=2.473E-02  Mycobacterium tuberculosis H37Rv
  8hdf-assembly1_A  TM=8.614E-01  e=3.462E-02  Mycobacterium tuberculosis H37Rv
  7r7e-assembly2_B  TM=8.107E-01  e=3.237E-02  Picosynechococcus sp. PCC 7002
  7r7g-assembly1_A  TM=8.171E-01  e=3.237E-02  Picosynechococcus sp. PCC 7002